Protein AF-A0A4P5S249-F1 (afdb_monomer_lite)

Radius of gyration: 22.14 Å; chains: 1; bounding box: 58×54×47 Å

Secondary structure (DSSP, 8-state):
----------------------------------------------------TT-S-SSHHHHHHHHHHHHHTT-HHHHTTTB-HHHHHHHHHSTTTTS--EEEEEEEEETTEEEEEEEETTEEEEEEEEEETTTEEEEEEEEEEE-

Foldseek 3Di:
DDDDDDDDDDDDDDDDDDDDDDDDDDDDDDDDDDDDDDPPPPPPPPPVQPPDPPAPAQDPVSLVVQLLVCLLVVNLPSNVNAEPPVASVVSNVDPCSPFPWAWPAWDDPDQFWIWTWTAGVFWIKIWIWGGHNVGYIHTYDIDTGGD

Sequence (147 aa):
MAKSKWKCGLIVGIILVSVFGGSACSSNDSKSSGTEESNSSIPDDQGESTVTIGVICTSAQEATETTVNAWEASDKAAASRCAEDVVVESLFSTSGAKAEWVFQGCVGINASTEKCAFTYGGGAALFTAIGSDAMGWKLSELSFQAD

Structure (mmCIF, N/CA/C/O backbone):
data_AF-A0A4P5S249-F1
#
_entry.id   AF-A0A4P5S249-F1
#
loop_
_atom_site.group_PDB
_atom_site.id
_atom_site.type_symbol
_atom_site.label_atom_id
_atom_site.label_alt_id
_atom_site.label_comp_id
_atom_site.label_asym_id
_atom_site.label_entity_id
_atom_site.label_seq_id
_atom_site.pdbx_PDB_ins_code
_atom_site.Cartn_x
_atom_site.Cartn_y
_atom_site.Cartn_z
_atom_site.occupancy
_atom_site.B_iso_or_equiv
_atom_site.auth_seq_id
_atom_site.auth_comp_id
_atom_site.auth_asym_id
_atom_site.auth_atom_id
_atom_site.pdbx_PDB_model_num
ATOM 1 N N . MET A 1 1 ? -0.442 40.594 -28.744 1.00 36.81 1 MET A N 1
ATOM 2 C CA . MET A 1 1 ? -1.269 40.705 -29.968 1.00 36.81 1 MET A CA 1
ATOM 3 C C . MET A 1 1 ? -2.293 39.574 -29.948 1.00 36.81 1 MET A C 1
ATOM 5 O O . MET A 1 1 ? -1.944 38.483 -29.530 1.00 36.81 1 MET A O 1
ATOM 9 N N . ALA A 1 2 ? -3.547 39.893 -30.281 1.00 44.38 2 ALA A N 1
ATOM 10 C CA . ALA A 1 2 ? -4.771 39.079 -30.178 1.00 44.38 2 ALA A CA 1
ATOM 11 C C . ALA A 1 2 ? -4.681 37.685 -30.877 1.00 44.38 2 ALA A C 1
ATOM 13 O O . ALA A 1 2 ? -3.821 37.508 -31.730 1.00 44.38 2 ALA A O 1
ATOM 14 N N . LYS A 1 3 ? -5.542 36.673 -30.650 1.00 41.06 3 LYS A N 1
ATOM 15 C CA . LYS A 1 3 ? -7.022 36.665 -30.705 1.00 41.06 3 LYS A CA 1
ATOM 16 C C . LYS A 1 3 ? -7.614 35.397 -30.053 1.00 41.06 3 LYS A C 1
ATOM 18 O O . LYS A 1 3 ? -7.118 34.297 -30.254 1.00 41.06 3 LYS A O 1
ATOM 23 N N . SER A 1 4 ? -8.733 35.593 -29.358 1.00 45.66 4 SER A N 1
ATOM 24 C CA . SER A 1 4 ? -9.663 34.591 -28.819 1.00 45.66 4 SER A CA 1
ATOM 25 C C . SER A 1 4 ? -10.389 33.799 -29.919 1.00 45.66 4 SER A C 1
ATOM 27 O O . SER A 1 4 ? -10.686 34.392 -30.958 1.00 45.66 4 SER A O 1
ATOM 29 N N . LYS A 1 5 ? -10.750 32.527 -29.663 1.00 49.69 5 LYS A N 1
ATOM 30 C CA . LYS A 1 5 ? -11.970 31.874 -30.194 1.00 49.69 5 LYS A CA 1
ATOM 31 C C . LYS A 1 5 ? -12.470 30.748 -29.272 1.00 49.69 5 LYS A C 1
ATOM 33 O O . LYS A 1 5 ? -12.048 29.603 -29.386 1.00 49.69 5 LYS A O 1
ATOM 38 N N . TRP A 1 6 ? -13.440 31.089 -28.422 1.00 37.34 6 TRP A N 1
ATOM 39 C CA . TRP A 1 6 ? -14.429 30.161 -27.866 1.00 37.34 6 TRP A CA 1
ATOM 40 C C . TRP A 1 6 ? -15.261 29.515 -28.978 1.00 37.34 6 TRP A C 1
ATOM 42 O O . TRP A 1 6 ? -15.667 30.198 -29.920 1.00 37.34 6 TRP A O 1
ATOM 52 N N . LYS A 1 7 ? -15.605 28.235 -28.808 1.00 52.84 7 LYS A N 1
ATOM 53 C CA . LYS A 1 7 ? -16.786 27.615 -29.423 1.00 52.84 7 LYS A CA 1
ATOM 54 C C . LYS A 1 7 ? -17.589 26.939 -28.313 1.00 52.84 7 LYS A C 1
ATOM 56 O O . LYS A 1 7 ? -17.211 25.879 -27.830 1.00 52.84 7 LYS A O 1
ATOM 61 N N . CYS A 1 8 ? -18.675 27.598 -27.913 1.00 40.28 8 CYS A N 1
ATOM 62 C CA . CYS A 1 8 ? -19.774 27.001 -27.166 1.00 40.28 8 CYS A CA 1
ATOM 63 C C . CYS A 1 8 ? -20.448 25.935 -28.039 1.00 40.28 8 CYS A C 1
ATOM 65 O O . CYS A 1 8 ? -20.810 26.221 -29.181 1.00 40.28 8 CYS A O 1
ATOM 67 N N . GLY A 1 9 ? -20.638 24.733 -27.500 1.00 38.72 9 GLY A N 1
ATOM 68 C CA . GLY A 1 9 ? -21.505 23.700 -28.062 1.00 38.72 9 GLY A CA 1
ATOM 69 C C . GLY A 1 9 ? -22.606 23.384 -27.059 1.00 38.72 9 GLY A C 1
ATOM 70 O O . GLY A 1 9 ? -22.364 22.713 -26.066 1.00 38.72 9 GLY A O 1
ATOM 71 N N . LEU A 1 10 ? -23.785 23.942 -27.311 1.00 44.72 10 LEU A N 1
ATOM 72 C CA . LEU A 1 10 ? -25.026 23.819 -26.552 1.00 44.72 10 LEU A CA 1
ATOM 73 C C . LEU A 1 10 ? -25.833 22.630 -27.080 1.00 44.72 10 LEU A C 1
ATOM 75 O O . LEU A 1 10 ? -26.163 22.651 -28.259 1.00 44.72 10 LEU A O 1
ATOM 79 N N . ILE A 1 11 ? -26.183 21.656 -26.229 1.00 48.00 11 ILE A N 1
ATOM 80 C CA . ILE A 1 11 ? -27.334 20.738 -26.400 1.00 48.00 11 ILE A CA 1
ATOM 81 C C . ILE A 1 11 ? -27.773 20.302 -24.982 1.00 48.00 11 ILE A C 1
ATOM 83 O O . ILE A 1 11 ? -27.126 19.473 -24.357 1.00 48.00 11 ILE A O 1
ATOM 87 N N . VAL A 1 12 ? -28.622 21.065 -24.284 1.00 48.09 12 VAL A N 1
ATOM 88 C CA . VAL A 1 12 ? -30.077 20.835 -24.109 1.00 48.09 12 VAL A CA 1
ATOM 89 C C . VAL A 1 12 ? -30.487 19.357 -24.117 1.00 48.09 12 VAL A C 1
ATOM 91 O O . VAL A 1 12 ? -30.646 18.752 -25.168 1.00 48.09 12 VAL A O 1
ATOM 94 N N . GLY A 1 13 ? -30.764 18.818 -22.931 1.00 39.16 13 GLY A N 1
ATOM 95 C CA . GLY A 1 13 ? -31.395 17.513 -22.743 1.00 39.16 13 GLY A CA 1
ATOM 96 C C . GLY A 1 13 ? -32.165 17.476 -21.429 1.00 39.16 13 GLY A C 1
ATOM 97 O O . GLY A 1 13 ? -31.731 16.863 -20.464 1.00 39.16 13 GLY A O 1
ATOM 98 N N . ILE A 1 14 ? -33.285 18.197 -21.386 1.00 50.97 14 ILE A N 1
ATOM 99 C CA . ILE A 1 14 ? -34.300 18.103 -20.333 1.00 50.97 14 ILE A CA 1
ATOM 100 C C . ILE A 1 14 ? -34.934 16.710 -20.414 1.00 50.97 14 ILE A C 1
ATOM 102 O O . ILE A 1 14 ? -35.555 16.400 -21.428 1.00 50.97 14 ILE A O 1
ATOM 106 N N . ILE A 1 15 ? -34.863 15.917 -19.342 1.00 45.53 15 ILE A N 1
ATOM 107 C CA . ILE A 1 15 ? -35.882 14.900 -19.051 1.00 45.53 15 ILE A CA 1
ATOM 108 C C . ILE A 1 15 ? -36.320 15.067 -17.595 1.00 45.53 15 ILE A C 1
ATOM 110 O O . ILE A 1 15 ? -35.676 14.609 -16.657 1.00 45.53 15 ILE A O 1
ATOM 114 N N . LEU A 1 16 ? -37.441 15.771 -17.446 1.00 43.47 16 LEU A N 1
ATOM 115 C CA . LEU A 1 16 ? -38.349 15.700 -16.308 1.00 43.47 16 LEU A CA 1
ATOM 116 C C . LEU A 1 16 ? -39.179 14.421 -16.447 1.00 43.47 16 LEU A C 1
ATOM 118 O O . LEU A 1 16 ? -39.943 14.318 -17.404 1.00 43.47 16 LEU A O 1
ATOM 122 N N . VAL A 1 17 ? -39.112 13.512 -15.472 1.00 45.69 17 VAL A N 1
ATOM 123 C CA . VAL A 1 17 ? -40.269 12.684 -15.099 1.00 45.69 17 VAL A CA 1
ATOM 124 C C . VAL A 1 17 ? -40.329 12.581 -13.578 1.00 45.69 17 VAL A C 1
ATOM 126 O O . VAL A 1 17 ? -39.340 12.328 -12.897 1.00 45.69 17 VAL A O 1
ATOM 129 N N . SER A 1 18 ? -41.518 12.871 -13.075 1.00 43.34 18 SER A N 1
ATOM 130 C CA . SER A 1 18 ? -41.875 13.210 -11.709 1.00 43.34 18 SER A CA 1
ATOM 131 C C . SER A 1 18 ? -42.448 12.022 -10.924 1.00 43.34 18 SER A C 1
ATOM 133 O O . SER A 1 18 ? -43.162 11.199 -11.483 1.00 43.34 18 SER A O 1
ATOM 135 N N . VAL A 1 19 ? -42.257 12.108 -9.598 1.00 42.88 19 VAL A N 1
ATOM 136 C CA . VAL A 1 19 ? -43.133 11.641 -8.500 1.00 42.88 19 VAL A CA 1
ATOM 137 C C . VAL A 1 19 ? -43.176 10.129 -8.245 1.00 42.88 19 VAL A C 1
ATOM 139 O O . VAL A 1 19 ? -43.791 9.397 -8.999 1.00 42.88 19 VAL A O 1
ATOM 142 N N . PHE A 1 20 ? -42.609 9.693 -7.108 1.00 40.94 20 PHE A N 1
ATOM 143 C CA . PHE A 1 20 ? -43.356 9.131 -5.963 1.00 40.94 20 PHE A CA 1
ATOM 144 C C . PHE A 1 20 ? -42.454 9.008 -4.709 1.00 40.94 20 PHE A C 1
ATOM 146 O O . PHE A 1 20 ? -41.543 8.195 -4.672 1.00 40.94 20 PHE A O 1
ATOM 153 N N . GLY A 1 21 ? -42.767 9.813 -3.682 1.00 35.69 21 GLY A N 1
ATOM 154 C CA . GLY A 1 21 ? -42.736 9.445 -2.255 1.00 35.69 21 GLY A CA 1
ATOM 155 C C . GLY A 1 21 ? -41.399 9.313 -1.508 1.00 35.69 21 GLY A C 1
ATOM 156 O O . GLY A 1 21 ? -40.747 8.282 -1.590 1.00 35.69 21 GLY A O 1
ATOM 157 N N . GLY A 1 22 ? -41.110 10.272 -0.615 1.00 36.56 22 GLY A N 1
ATOM 158 C CA . GLY A 1 22 ? -40.272 10.038 0.575 1.00 36.56 22 GLY A CA 1
ATOM 159 C C . GLY A 1 22 ? -39.281 11.159 0.887 1.00 36.56 22 GLY A C 1
ATOM 160 O O . GLY A 1 22 ? -38.321 11.361 0.159 1.00 36.56 22 GLY A O 1
ATOM 161 N N . SER A 1 23 ? -39.532 11.891 1.970 1.00 51.31 23 SER A N 1
ATOM 162 C CA . SER A 1 23 ? -38.849 13.113 2.406 1.00 51.31 23 SER A CA 1
ATOM 163 C C . SER A 1 23 ? -37.336 12.982 2.632 1.00 51.31 23 SER A C 1
ATOM 165 O O . SER A 1 23 ? -36.906 12.193 3.468 1.00 51.31 23 SER A O 1
ATOM 167 N N . ALA A 1 24 ? -36.555 13.869 2.010 1.00 35.53 24 ALA A N 1
ATOM 168 C CA . ALA A 1 24 ? -35.251 14.310 2.504 1.00 35.53 24 ALA A CA 1
ATOM 169 C C . ALA A 1 24 ? -34.942 15.728 1.992 1.00 35.53 24 ALA A C 1
ATOM 171 O O . ALA A 1 24 ? -35.419 16.155 0.943 1.00 35.53 24 ALA A O 1
ATOM 172 N N . CYS A 1 25 ? -34.224 16.474 2.818 1.00 34.59 25 CYS A N 1
ATOM 173 C CA . CYS A 1 25 ? -34.029 17.915 2.803 1.00 34.59 25 CYS A CA 1
ATOM 174 C C . CYS A 1 25 ? -32.946 18.425 1.835 1.00 34.59 25 CYS A C 1
ATOM 176 O O . CYS A 1 25 ? -32.073 17.690 1.390 1.00 34.59 25 CYS A O 1
ATOM 178 N N . SER A 1 26 ? -32.988 19.751 1.671 1.00 36.25 26 SER A N 1
ATOM 179 C CA . SER A 1 26 ? -31.882 20.667 1.370 1.00 36.25 26 SER A CA 1
ATOM 180 C C . SER A 1 26 ? -31.403 20.796 -0.075 1.00 36.25 26 SER A C 1
ATOM 182 O O . SER A 1 26 ? -30.799 19.913 -0.670 1.00 36.25 26 SER A O 1
ATOM 184 N N . SER A 1 27 ? -31.552 22.010 -0.600 1.00 35.22 27 SER A N 1
ATOM 185 C CA . SER A 1 27 ? -30.658 22.552 -1.619 1.00 35.22 27 SER A CA 1
ATOM 186 C C . SER A 1 27 ? -30.276 23.963 -1.197 1.00 35.22 27 SER A C 1
ATOM 188 O O . SER A 1 27 ? -31.133 24.830 -1.047 1.00 35.22 27 SER A O 1
ATOM 190 N N . ASN A 1 28 ? -28.984 24.127 -0.928 1.00 41.41 28 ASN A N 1
ATOM 191 C CA . ASN A 1 28 ? -28.348 25.385 -0.582 1.00 41.41 28 ASN A CA 1
ATOM 192 C C . ASN A 1 28 ? -28.263 26.294 -1.812 1.00 41.41 28 ASN A C 1
ATOM 194 O O . ASN A 1 28 ? -27.887 25.852 -2.899 1.00 41.41 28 ASN A O 1
ATOM 198 N N . ASP A 1 29 ? -28.521 27.582 -1.598 1.00 36.00 29 ASP A N 1
ATOM 199 C CA . ASP A 1 29 ? -28.055 28.664 -2.454 1.00 36.00 29 ASP A CA 1
ATOM 200 C C . ASP A 1 29 ? -26.517 28.692 -2.466 1.00 36.00 29 ASP A C 1
ATOM 202 O O . ASP A 1 29 ? -25.877 29.105 -1.498 1.00 36.00 29 ASP A O 1
ATOM 206 N N . SER A 1 30 ? -25.898 28.290 -3.576 1.00 37.56 30 SER A N 1
ATOM 207 C CA . SER A 1 30 ? -24.468 28.523 -3.799 1.00 37.56 30 SER A CA 1
ATOM 208 C C . SER A 1 30 ? -24.267 29.902 -4.425 1.00 37.56 30 SER A C 1
ATOM 210 O O . SER A 1 30 ? -24.268 30.060 -5.647 1.00 37.56 30 SER A O 1
ATOM 212 N N . LYS A 1 31 ? -24.076 30.919 -3.577 1.00 32.09 31 LYS A N 1
ATOM 213 C CA . LYS A 1 31 ? -23.490 32.203 -3.977 1.00 32.09 31 LYS A CA 1
ATOM 214 C C . LYS A 1 31 ? -21.967 32.132 -3.839 1.00 32.09 31 LYS A C 1
ATOM 216 O O . LYS A 1 31 ? -21.439 31.993 -2.745 1.00 32.09 31 LYS A O 1
ATOM 221 N N . SER A 1 32 ? -21.314 32.257 -4.993 1.00 34.19 32 SER A N 1
ATOM 222 C CA . SER A 1 32 ? -19.910 32.600 -5.253 1.00 34.19 32 SER A CA 1
ATOM 223 C C . SER A 1 32 ? -19.167 33.315 -4.116 1.00 34.19 32 SER A C 1
ATOM 225 O O .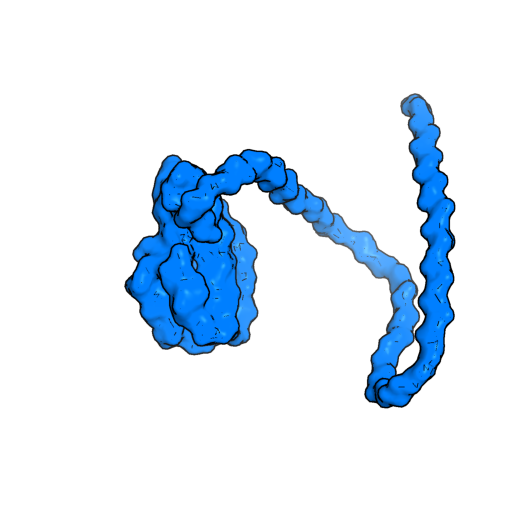 SER A 1 32 ? -19.659 34.332 -3.620 1.00 34.19 32 SER A O 1
ATOM 227 N N . SER A 1 33 ? -17.911 32.926 -3.865 1.00 32.09 33 SER A N 1
ATOM 228 C CA . SER A 1 33 ? -16.696 33.718 -4.180 1.00 32.09 33 SER A CA 1
ATOM 229 C C . SER A 1 33 ? -15.520 33.256 -3.317 1.00 32.09 33 SER A C 1
ATOM 231 O O . SER A 1 33 ? -15.652 33.202 -2.100 1.00 32.09 33 SER A O 1
ATOM 233 N N . GLY A 1 34 ? -14.363 33.000 -3.929 1.00 30.56 34 GLY A N 1
ATOM 234 C CA . GLY A 1 34 ? -13.119 32.789 -3.186 1.00 30.56 34 GLY A CA 1
ATOM 235 C C . GLY A 1 34 ? -12.155 31.863 -3.903 1.00 30.56 34 GLY A C 1
ATOM 236 O O . GLY A 1 34 ? -12.076 30.685 -3.592 1.00 30.56 34 GLY A O 1
ATOM 237 N N . THR A 1 35 ? -11.479 32.413 -4.901 1.00 40.62 35 THR A N 1
ATOM 238 C CA . THR A 1 35 ? -10.306 31.857 -5.569 1.00 40.62 35 THR A CA 1
ATOM 239 C C . THR A 1 35 ? -9.192 31.614 -4.559 1.00 40.62 35 THR A C 1
ATOM 241 O O . THR A 1 35 ? -8.852 32.549 -3.847 1.00 40.62 35 THR A O 1
ATOM 244 N N . GLU A 1 36 ? -8.585 30.431 -4.572 1.00 37.41 36 GLU A N 1
ATOM 245 C CA . GLU A 1 36 ? -7.163 30.246 -4.275 1.00 37.41 36 GLU A CA 1
ATOM 246 C 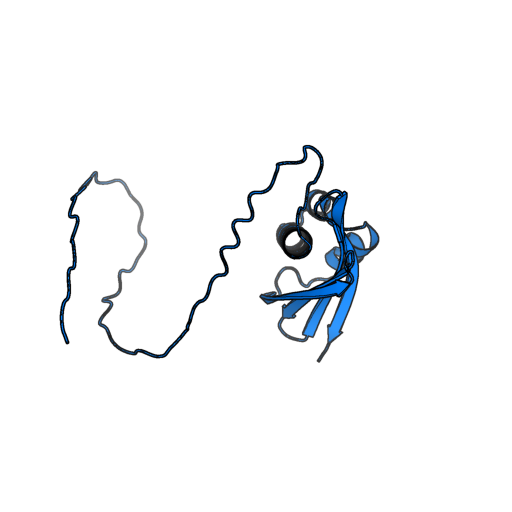C . GLU A 1 36 ? -6.696 28.921 -4.886 1.00 37.41 36 GLU A C 1
ATOM 248 O O . GLU A 1 36 ? -7.430 27.937 -4.961 1.00 37.41 36 GLU A O 1
ATOM 253 N N . GLU A 1 37 ? -5.509 28.982 -5.471 1.00 48.00 37 GLU A N 1
ATOM 254 C CA . GLU A 1 37 ? -4.931 28.016 -6.390 1.00 48.00 37 GLU A CA 1
ATOM 255 C C . GLU A 1 37 ? -4.887 26.592 -5.834 1.00 48.00 37 GLU A C 1
ATOM 257 O O . GLU A 1 37 ? -4.345 26.309 -4.771 1.00 48.00 37 GLU A O 1
ATOM 262 N N . SER A 1 38 ? -5.370 25.647 -6.628 1.00 33.50 38 SER A N 1
ATOM 263 C CA . SER A 1 38 ? -4.884 24.277 -6.579 1.00 33.50 38 SER A CA 1
ATOM 264 C C . SER A 1 38 ? -4.683 23.856 -8.016 1.00 33.50 38 SER A C 1
ATOM 266 O O . SER A 1 38 ? -5.620 23.499 -8.729 1.00 33.50 38 SER A O 1
ATOM 268 N N . ASN A 1 39 ? -3.439 24.010 -8.460 1.00 43.53 39 ASN A N 1
ATOM 269 C CA . ASN A 1 39 ? -2.924 23.405 -9.672 1.00 43.53 39 ASN A CA 1
ATOM 270 C C . ASN A 1 39 ? -3.043 21.883 -9.514 1.00 43.53 39 ASN A C 1
ATOM 272 O O . ASN A 1 39 ? -2.125 21.213 -9.050 1.00 43.53 39 ASN A O 1
ATOM 276 N N . SER A 1 40 ? -4.232 21.365 -9.811 1.00 40.16 40 SER A N 1
ATOM 277 C CA . SER A 1 40 ? -4.533 19.944 -9.851 1.00 40.16 40 SER A CA 1
ATOM 278 C C . SER A 1 40 ? -3.988 19.414 -11.170 1.00 40.16 40 SER A C 1
ATOM 280 O O . SER A 1 40 ? -4.690 19.304 -12.172 1.00 40.16 40 SER A O 1
ATOM 282 N N . SER A 1 41 ? -2.684 19.163 -11.187 1.00 32.59 41 SER A N 1
ATOM 283 C CA . SER A 1 41 ? -2.099 18.270 -12.172 1.00 32.59 41 SER A CA 1
ATOM 284 C C . SER A 1 41 ? -2.448 16.860 -11.717 1.00 32.59 41 SER A C 1
ATOM 286 O O . SER A 1 41 ? -1.733 16.286 -10.905 1.00 32.59 41 SER A O 1
ATOM 288 N N . ILE A 1 42 ? -3.576 16.330 -12.185 1.00 49.47 42 ILE A N 1
ATOM 289 C CA . ILE A 1 42 ? -3.773 14.883 -12.250 1.00 49.47 42 ILE A CA 1
ATOM 290 C C . ILE A 1 42 ? -2.805 14.408 -13.341 1.00 49.47 42 ILE A C 1
ATOM 292 O O . ILE A 1 42 ? -2.981 14.812 -14.495 1.00 49.47 42 ILE A O 1
ATOM 296 N N . PRO A 1 43 ? -1.754 13.625 -13.046 1.00 42.00 43 PRO A N 1
ATOM 297 C CA . PRO A 1 43 ? -1.122 12.856 -14.094 1.00 42.00 43 PRO A CA 1
ATOM 298 C C . PRO A 1 43 ? -2.068 11.696 -14.422 1.00 42.00 43 PRO A C 1
ATOM 300 O O . PRO A 1 43 ? -1.986 10.622 -13.838 1.00 42.00 43 PRO A O 1
ATOM 303 N N . ASP A 1 44 ? -2.989 11.931 -15.356 1.00 44.84 44 ASP A N 1
ATOM 304 C CA . ASP A 1 44 ? -3.558 10.869 -16.183 1.00 44.84 44 ASP A CA 1
ATOM 305 C C . ASP A 1 44 ? -2.428 10.364 -17.094 1.00 44.84 44 ASP A C 1
ATOM 307 O O . ASP A 1 44 ? -2.349 10.710 -18.274 1.00 44.84 44 ASP A O 1
ATOM 311 N N . ASP A 1 45 ? -1.506 9.573 -16.542 1.00 39.56 45 ASP A N 1
ATOM 312 C CA . ASP A 1 45 ? -0.692 8.684 -17.365 1.00 39.56 45 ASP A CA 1
ATOM 313 C C . ASP A 1 45 ? -1.553 7.452 -17.648 1.00 39.56 45 ASP A C 1
ATOM 315 O O . ASP A 1 45 ? -1.463 6.408 -17.006 1.00 39.56 45 ASP A O 1
ATOM 319 N N . GLN A 1 46 ? -2.473 7.605 -18.603 1.00 46.84 46 GLN A N 1
ATOM 320 C CA . GLN A 1 46 ? -3.047 6.466 -19.309 1.00 46.84 46 GLN A CA 1
ATOM 321 C C . GLN A 1 46 ? -1.949 5.877 -20.203 1.00 46.84 46 GLN A C 1
ATOM 323 O O . GLN A 1 46 ? -1.989 5.984 -21.429 1.00 46.84 46 GLN A O 1
ATOM 328 N N . GLY A 1 47 ? -0.940 5.279 -19.569 1.00 43.53 47 GLY A N 1
ATOM 329 C CA . GLY A 1 47 ? -0.033 4.352 -20.209 1.00 43.53 47 GLY A CA 1
ATOM 330 C C . GLY A 1 47 ? -0.867 3.184 -20.713 1.00 43.53 47 GLY A C 1
ATOM 331 O O . GLY A 1 47 ? -1.483 2.460 -19.932 1.00 43.53 47 GLY A O 1
ATOM 332 N N . GLU A 1 48 ? -0.937 3.061 -22.034 1.00 47.50 48 GLU A N 1
ATOM 333 C CA . GLU A 1 48 ? -1.568 1.976 -22.776 1.00 47.50 48 GLU A CA 1
ATOM 334 C C . GLU A 1 48 ? -1.119 0.614 -22.216 1.00 47.50 48 GLU A C 1
ATOM 336 O O . GLU A 1 48 ? -0.098 0.049 -22.606 1.00 47.50 48 GLU A O 1
ATOM 341 N N . SER A 1 49 ? -1.872 0.102 -21.240 1.00 53.16 49 SER A N 1
ATOM 342 C CA . SER A 1 49 ? -1.582 -1.166 -20.584 1.00 53.16 49 SER A CA 1
ATOM 343 C C . SER A 1 49 ? -1.977 -2.292 -21.521 1.00 53.16 49 SER A C 1
ATOM 345 O O . SER A 1 49 ? -3.153 -2.609 -21.711 1.00 53.16 49 SER A O 1
ATOM 347 N N . THR A 1 50 ? -0.968 -2.918 -22.116 1.00 39.06 50 THR A N 1
ATOM 348 C CA . THR A 1 50 ? -1.116 -4.246 -22.702 1.00 39.06 50 THR A CA 1
ATOM 349 C C . THR A 1 50 ? -1.564 -5.197 -21.593 1.00 39.06 50 THR A C 1
ATOM 351 O O . THR A 1 50 ? -0.797 -5.570 -20.710 1.00 39.06 50 THR A O 1
ATOM 354 N N . VAL A 1 51 ? -2.856 -5.533 -21.600 1.00 50.09 51 VAL A N 1
ATOM 355 C CA . VAL A 1 51 ? -3.494 -6.405 -20.610 1.00 50.09 51 VAL A CA 1
ATOM 356 C C . VAL A 1 51 ? -2.828 -7.778 -20.660 1.00 50.09 51 VAL A C 1
ATOM 358 O O . VAL A 1 51 ? -3.158 -8.627 -21.490 1.00 50.09 51 VAL A O 1
ATOM 361 N N . THR A 1 52 ? -1.871 -7.999 -19.763 1.00 52.94 52 THR A N 1
ATOM 362 C CA . THR A 1 52 ? -1.268 -9.311 -19.550 1.00 52.94 52 THR A CA 1
ATOM 363 C C . THR A 1 52 ? -2.217 -10.106 -18.666 1.00 52.94 52 THR A C 1
ATOM 365 O O . THR A 1 52 ? -2.314 -9.886 -17.460 1.00 52.94 52 THR A O 1
ATOM 368 N N . ILE A 1 53 ? -2.966 -11.016 -19.291 1.00 55.47 53 ILE A N 1
ATOM 369 C CA . ILE A 1 53 ? -3.907 -11.921 -18.622 1.00 55.47 53 ILE A CA 1
ATOM 370 C C . ILE A 1 53 ? -3.141 -12.710 -17.547 1.00 55.47 53 ILE A C 1
ATOM 372 O O . ILE A 1 53 ? -2.351 -13.593 -17.872 1.00 55.47 53 ILE A O 1
ATOM 376 N N . GLY A 1 54 ? -3.365 -12.371 -16.274 1.00 59.41 54 GLY A N 1
ATOM 377 C CA . GLY A 1 54 ? -2.705 -12.993 -15.118 1.00 59.41 54 GLY A CA 1
ATOM 378 C C . GLY A 1 54 ? -2.036 -12.014 -14.147 1.00 59.41 54 GLY A C 1
ATOM 379 O O . GLY A 1 54 ? -1.766 -12.404 -13.014 1.00 59.41 54 GLY A O 1
ATOM 380 N N . VAL A 1 55 ? -1.818 -10.755 -14.542 1.00 65.69 55 VAL A N 1
ATOM 381 C CA . VAL A 1 55 ? -1.356 -9.693 -13.634 1.00 65.69 55 VAL A CA 1
ATOM 382 C C . VAL A 1 55 ? -2.572 -9.052 -12.967 1.00 65.69 55 VAL A C 1
ATOM 384 O O . VAL A 1 55 ? -3.433 -8.519 -13.660 1.00 65.69 55 VAL A O 1
ATOM 387 N N . ILE A 1 56 ? -2.671 -9.145 -11.634 1.00 79.00 56 ILE A N 1
ATOM 388 C CA . ILE A 1 56 ? -3.807 -8.566 -10.892 1.00 79.00 56 ILE A CA 1
ATOM 389 C C . ILE A 1 56 ? -3.555 -7.107 -10.517 1.00 79.00 56 ILE A C 1
ATOM 391 O O . ILE A 1 56 ? -4.487 -6.320 -10.580 1.00 79.00 56 ILE A O 1
ATOM 395 N N . CYS A 1 57 ? -2.316 -6.755 -10.172 1.00 90.38 57 CYS A N 1
ATOM 396 C CA . CYS A 1 57 ? -1.921 -5.381 -9.887 1.00 90.38 57 CYS A CA 1
ATOM 397 C C . CYS A 1 57 ? -0.743 -4.996 -10.783 1.00 90.38 57 CYS A C 1
ATOM 399 O O . CYS A 1 57 ? 0.313 -5.629 -10.743 1.00 90.38 57 CYS A O 1
ATOM 401 N N . THR A 1 58 ? -0.960 -3.991 -11.627 1.00 91.12 58 THR A N 1
ATOM 402 C CA . THR A 1 58 ? -0.056 -3.540 -12.695 1.00 91.12 58 THR A CA 1
ATOM 403 C C . THR A 1 58 ? 0.911 -2.453 -12.242 1.00 91.12 58 THR A C 1
ATOM 405 O O . THR A 1 58 ? 1.922 -2.245 -12.900 1.00 91.12 58 THR A O 1
ATOM 408 N N . SER A 1 59 ? 0.671 -1.832 -11.083 1.00 93.06 59 SER A N 1
ATOM 409 C CA . SER A 1 59 ? 1.584 -0.868 -10.456 1.00 93.06 59 SER A CA 1
ATOM 410 C C . SER A 1 59 ? 1.685 -1.058 -8.939 1.00 93.06 59 SER A C 1
ATOM 412 O O . SER A 1 59 ? 0.812 -1.662 -8.306 1.00 93.06 59 SER A O 1
ATOM 414 N N . ALA A 1 60 ? 2.742 -0.507 -8.333 1.00 95.69 60 ALA A N 1
ATOM 415 C CA . ALA A 1 60 ? 2.899 -0.469 -6.879 1.00 95.69 60 ALA A CA 1
ATOM 416 C C . ALA A 1 60 ? 1.764 0.307 -6.191 1.00 95.69 60 ALA A C 1
ATOM 418 O O . ALA A 1 60 ? 1.255 -0.124 -5.152 1.00 95.69 60 ALA A O 1
ATOM 419 N N . GLN A 1 61 ? 1.337 1.423 -6.790 1.00 95.75 61 GLN A N 1
ATOM 420 C CA . GLN A 1 61 ? 0.209 2.213 -6.300 1.00 95.75 61 GLN A CA 1
ATOM 421 C C . GLN A 1 61 ? -1.078 1.386 -6.306 1.00 95.75 61 GLN A C 1
ATOM 423 O O . GLN A 1 61 ? -1.717 1.260 -5.264 1.00 95.75 61 GLN A O 1
ATOM 428 N N . GLU A 1 62 ? -1.403 0.746 -7.432 1.00 94.31 62 GLU A N 1
ATOM 429 C CA . GLU A 1 62 ? -2.596 -0.098 -7.555 1.00 94.31 62 GLU A CA 1
ATOM 430 C C . GLU A 1 62 ? -2.585 -1.246 -6.537 1.00 94.31 62 GLU A C 1
ATOM 432 O O . GLU A 1 62 ? -3.598 -1.501 -5.883 1.00 94.31 62 GLU A O 1
ATOM 437 N N . ALA A 1 63 ? -1.437 -1.911 -6.349 1.00 95.81 63 ALA A N 1
ATOM 438 C CA . ALA A 1 63 ? -1.285 -2.963 -5.346 1.00 95.81 63 ALA A CA 1
ATOM 439 C C . ALA A 1 63 ? -1.562 -2.452 -3.928 1.00 95.81 63 ALA A C 1
ATOM 441 O O . ALA A 1 63 ? -2.227 -3.132 -3.140 1.00 95.81 63 ALA A O 1
ATOM 442 N N . THR A 1 64 ? -1.084 -1.248 -3.613 1.00 96.50 64 THR A N 1
ATOM 443 C CA . THR A 1 64 ? -1.250 -0.646 -2.289 1.00 96.50 64 THR A CA 1
ATOM 444 C C . THR A 1 64 ? -2.698 -0.227 -2.048 1.00 96.50 64 THR A C 1
ATOM 446 O O . THR A 1 64 ? -3.304 -0.667 -1.072 1.00 96.50 64 THR A O 1
ATOM 449 N N . GLU A 1 65 ? -3.285 0.553 -2.955 1.00 94.94 65 GLU A N 1
ATOM 450 C CA . GLU A 1 65 ? -4.668 1.031 -2.849 1.00 94.94 65 GLU A CA 1
ATOM 451 C C . GLU A 1 65 ? -5.667 -0.130 -2.837 1.00 94.94 65 GLU A C 1
ATOM 453 O O . GLU A 1 65 ? -6.548 -0.174 -1.982 1.00 94.94 65 GLU A O 1
ATOM 458 N N . THR A 1 66 ? -5.500 -1.127 -3.713 1.00 94.50 66 THR A N 1
ATOM 459 C CA . THR A 1 66 ? -6.371 -2.315 -3.745 1.00 94.50 66 THR A CA 1
ATOM 460 C C . THR A 1 66 ? -6.327 -3.078 -2.425 1.00 94.50 66 THR A C 1
ATOM 462 O O . THR A 1 66 ? -7.368 -3.491 -1.913 1.00 94.50 66 THR A O 1
ATOM 465 N N . THR A 1 67 ? -5.135 -3.251 -1.847 1.00 95.00 67 THR A N 1
ATOM 466 C CA . THR A 1 67 ? -4.970 -3.965 -0.575 1.00 95.00 67 THR A CA 1
ATOM 467 C C . THR A 1 67 ? -5.610 -3.199 0.583 1.00 95.00 67 THR A C 1
ATOM 469 O O . THR A 1 67 ? -6.308 -3.805 1.398 1.00 95.00 67 THR A O 1
ATOM 472 N N . VAL A 1 68 ? -5.414 -1.878 0.651 1.00 94.12 68 VAL A N 1
ATOM 473 C CA . VAL A 1 68 ? -5.999 -1.031 1.704 1.00 94.12 68 VAL A CA 1
ATOM 474 C C . VAL A 1 68 ? -7.522 -0.965 1.568 1.00 94.12 68 VAL A C 1
ATOM 476 O O . VAL A 1 68 ? -8.216 -1.221 2.547 1.00 94.12 68 VAL A O 1
ATOM 479 N N . ASN A 1 69 ? -8.056 -0.767 0.361 1.00 91.94 69 ASN A N 1
ATOM 480 C CA . ASN A 1 69 ? -9.502 -0.778 0.107 1.00 91.94 69 ASN A CA 1
ATOM 481 C C . ASN A 1 69 ? -10.144 -2.120 0.499 1.00 91.94 69 ASN A C 1
ATOM 483 O O . ASN A 1 69 ? -11.223 -2.162 1.091 1.00 91.94 69 ASN A O 1
ATOM 487 N N . ALA A 1 70 ? -9.477 -3.239 0.197 1.00 93.06 70 ALA A N 1
ATOM 488 C CA . ALA A 1 70 ? -9.935 -4.564 0.604 1.00 93.06 70 ALA A CA 1
ATOM 489 C C . ALA A 1 70 ? -9.934 -4.731 2.132 1.00 93.06 70 ALA A C 1
ATOM 491 O O . ALA A 1 70 ? -10.857 -5.319 2.695 1.00 93.06 70 ALA A O 1
ATOM 492 N N . TRP A 1 71 ? -8.929 -4.187 2.816 1.00 93.00 71 TRP A N 1
ATOM 493 C CA . TRP A 1 71 ? -8.874 -4.169 4.274 1.00 93.00 71 TRP A CA 1
ATOM 494 C C . TRP A 1 71 ? -9.973 -3.313 4.910 1.00 93.00 71 TRP A C 1
ATOM 496 O O . TRP A 1 71 ? -10.631 -3.787 5.838 1.00 93.00 71 TRP A O 1
ATOM 506 N N . GLU A 1 72 ? -10.253 -2.124 4.378 1.00 90.06 72 GLU A N 1
ATOM 507 C CA . GLU A 1 72 ? -11.380 -1.286 4.815 1.00 90.06 72 GLU A CA 1
ATOM 508 C C . GLU A 1 72 ? -12.725 -2.006 4.642 1.00 90.06 72 GLU A C 1
ATOM 510 O O . GLU A 1 72 ? -13.588 -1.970 5.523 1.00 90.06 72 GLU A O 1
ATOM 515 N N . ALA A 1 73 ? -12.872 -2.758 3.548 1.00 90.50 73 ALA A N 1
ATOM 516 C CA . ALA A 1 73 ? -14.027 -3.613 3.289 1.00 90.50 73 ALA A CA 1
ATOM 517 C C . ALA A 1 73 ? -14.041 -4.921 4.109 1.00 90.50 73 ALA A C 1
ATOM 519 O O . ALA A 1 73 ? -14.982 -5.707 3.992 1.00 90.50 73 ALA A O 1
ATOM 520 N N . SER A 1 74 ? -13.028 -5.171 4.949 1.00 90.62 74 SER A N 1
ATOM 521 C CA . SER A 1 74 ? -12.844 -6.423 5.701 1.00 90.62 74 SER A CA 1
ATOM 522 C C . SER A 1 74 ? -12.764 -7.686 4.821 1.00 90.62 74 SER A C 1
ATOM 524 O O . SER A 1 74 ? -13.074 -8.789 5.276 1.00 90.62 74 SER A O 1
ATOM 526 N N . ASP A 1 75 ? -12.307 -7.553 3.575 1.00 92.69 75 ASP A N 1
ATOM 527 C CA . ASP A 1 75 ? -12.134 -8.646 2.616 1.00 92.69 75 ASP A CA 1
ATOM 528 C C . ASP A 1 75 ? -10.664 -9.089 2.536 1.00 92.69 75 ASP A C 1
ATOM 530 O O . ASP A 1 75 ? -9.861 -8.610 1.730 1.00 92.69 75 ASP A O 1
ATOM 534 N N . LYS A 1 76 ? -10.307 -10.063 3.380 1.00 93.38 76 LYS A N 1
ATOM 535 C CA . LYS A 1 76 ? -8.949 -10.626 3.414 1.00 93.38 76 LYS A CA 1
ATOM 536 C C . LYS A 1 76 ? -8.570 -11.316 2.096 1.00 93.38 76 LYS A C 1
ATOM 538 O O . LYS A 1 76 ? -7.410 -11.277 1.701 1.00 93.38 76 LYS A O 1
ATOM 543 N N . ALA A 1 77 ? -9.532 -11.930 1.403 1.00 93.44 77 ALA A N 1
ATOM 544 C CA . ALA A 1 77 ? -9.267 -12.669 0.171 1.00 93.44 77 ALA A CA 1
ATOM 545 C C . ALA A 1 77 ? -8.946 -11.731 -1.000 1.00 93.44 77 ALA A C 1
ATOM 547 O O . ALA A 1 77 ? -8.094 -12.055 -1.829 1.00 93.44 77 ALA A O 1
ATOM 548 N N . ALA A 1 78 ? -9.600 -10.570 -1.063 1.00 91.56 78 ALA A N 1
ATOM 549 C CA . ALA A 1 78 ? -9.262 -9.526 -2.022 1.00 91.56 78 ALA A CA 1
ATOM 550 C C . ALA A 1 78 ? -7.874 -8.927 -1.739 1.00 91.56 78 ALA A C 1
ATOM 552 O O . ALA A 1 78 ? -7.081 -8.796 -2.670 1.00 91.56 78 ALA A O 1
ATOM 553 N N . ALA A 1 79 ? -7.540 -8.660 -0.471 1.00 92.81 79 ALA A N 1
ATOM 554 C CA . ALA A 1 79 ? -6.228 -8.133 -0.084 1.00 92.81 79 ALA A CA 1
ATOM 555 C C . ALA A 1 79 ? -5.071 -9.076 -0.472 1.00 92.81 79 ALA A C 1
ATOM 557 O O . ALA A 1 79 ? -4.065 -8.640 -1.031 1.00 92.81 79 ALA A O 1
ATOM 558 N N . SER A 1 80 ? -5.239 -10.390 -0.282 1.00 94.38 80 SER A N 1
ATOM 559 C CA . SER A 1 80 ? -4.239 -11.409 -0.649 1.00 94.38 80 SER A CA 1
ATOM 560 C C . SER A 1 80 ? -3.921 -11.495 -2.147 1.00 94.38 80 SER A C 1
ATOM 562 O O . SER A 1 80 ? -2.974 -12.183 -2.532 1.00 94.38 80 SER A O 1
ATOM 564 N N . ARG A 1 81 ? -4.674 -10.812 -3.020 1.00 92.94 81 ARG A N 1
ATOM 565 C CA . ARG A 1 81 ? -4.381 -10.792 -4.462 1.00 92.94 81 ARG A CA 1
ATOM 566 C C . ARG A 1 81 ? -3.150 -9.960 -4.804 1.00 92.94 81 ARG A C 1
ATOM 568 O O . ARG A 1 81 ? -2.431 -10.328 -5.728 1.00 92.94 81 ARG A O 1
ATOM 575 N N . CYS A 1 82 ? -2.907 -8.881 -4.061 1.00 94.75 82 CYS A N 1
ATOM 576 C CA . CYS A 1 82 ? -1.831 -7.926 -4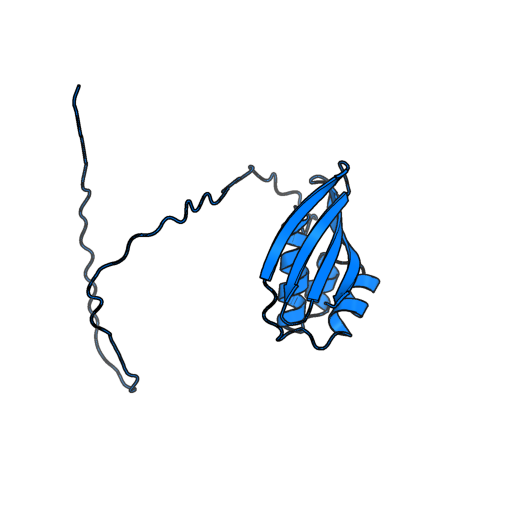.344 1.00 94.75 82 CYS A CA 1
ATOM 577 C C . CYS A 1 82 ? -0.896 -7.689 -3.157 1.00 94.75 82 CYS A C 1
ATOM 579 O O . CYS A 1 82 ? -0.018 -6.835 -3.222 1.00 94.75 82 CYS A O 1
ATOM 581 N N . ALA A 1 83 ? -1.017 -8.488 -2.099 1.00 95.69 83 ALA A N 1
ATOM 582 C CA . ALA A 1 83 ? -0.135 -8.447 -0.944 1.00 95.69 83 ALA A CA 1
ATOM 583 C C . ALA A 1 83 ? 0.274 -9.855 -0.509 1.00 95.69 83 ALA A C 1
ATOM 585 O O . ALA A 1 83 ? -0.443 -10.834 -0.728 1.00 95.69 83 ALA A O 1
ATOM 586 N N . GLU A 1 84 ? 1.473 -9.979 0.051 1.00 96.62 84 GLU A N 1
ATOM 587 C CA . GLU A 1 84 ? 1.929 -11.208 0.693 1.00 96.62 84 GLU A CA 1
ATOM 588 C C . GLU A 1 84 ? 1.161 -11.460 1.988 1.00 96.62 84 GLU A C 1
ATOM 590 O O . GLU A 1 84 ? 0.703 -10.524 2.646 1.00 96.62 84 GLU A O 1
ATOM 595 N N . ASP A 1 85 ? 1.047 -12.731 2.377 1.00 95.81 85 ASP A N 1
ATOM 596 C CA . ASP A 1 85 ? 0.253 -13.122 3.544 1.00 95.81 85 ASP A CA 1
ATOM 597 C C . ASP A 1 85 ? 0.718 -12.408 4.819 1.00 95.81 85 ASP A C 1
ATOM 599 O O . ASP A 1 85 ? -0.115 -11.982 5.613 1.00 95.81 85 ASP A O 1
ATOM 603 N N . VAL A 1 86 ? 2.026 -12.171 4.969 1.00 95.00 86 VAL A N 1
ATOM 604 C CA . VAL A 1 86 ? 2.596 -11.424 6.104 1.00 95.00 86 VAL A CA 1
ATOM 605 C C . VAL A 1 86 ? 2.110 -9.973 6.165 1.00 95.00 86 VAL A C 1
ATOM 607 O O . VAL A 1 86 ? 1.846 -9.455 7.251 1.00 95.00 86 VAL A O 1
ATOM 610 N N . VAL A 1 87 ? 1.937 -9.323 5.011 1.00 96.69 87 VAL A N 1
ATOM 611 C CA . VAL A 1 87 ? 1.405 -7.958 4.914 1.00 96.69 87 VAL A CA 1
ATOM 612 C C . VAL A 1 87 ? -0.083 -7.965 5.223 1.00 96.69 87 VAL A C 1
ATOM 614 O O . VAL A 1 87 ? -0.543 -7.151 6.020 1.00 96.69 87 VAL A O 1
ATOM 617 N N . VAL A 1 88 ? -0.828 -8.909 4.645 1.00 95.88 88 VAL A N 1
ATOM 618 C CA . VAL A 1 88 ? -2.270 -9.040 4.878 1.00 95.88 88 VAL A CA 1
ATOM 619 C C . VAL A 1 88 ? -2.552 -9.321 6.352 1.00 95.88 88 VAL A C 1
ATOM 621 O O . VAL A 1 88 ? -3.412 -8.687 6.951 1.00 95.88 88 VAL A O 1
ATOM 624 N N . GLU A 1 89 ? -1.827 -10.240 6.980 1.00 95.38 89 GLU A N 1
ATOM 625 C CA . GLU A 1 89 ? -1.990 -10.536 8.403 1.00 95.38 89 GLU A CA 1
ATOM 626 C C . GLU A 1 89 ? -1.656 -9.334 9.282 1.00 95.38 89 GLU A C 1
ATOM 628 O O . GLU A 1 89 ? -2.439 -8.998 10.171 1.00 95.38 89 GLU A O 1
ATOM 633 N N . SER A 1 90 ? -0.554 -8.639 8.994 1.00 93.69 90 SER A N 1
ATOM 634 C CA . SER A 1 90 ? -0.163 -7.437 9.736 1.00 93.69 90 SER A CA 1
ATOM 635 C C . SER A 1 90 ? -1.212 -6.329 9.605 1.00 93.69 90 SER A C 1
ATOM 637 O O . SER A 1 90 ? -1.644 -5.756 10.608 1.00 93.69 90 SER A O 1
ATOM 639 N N . LEU A 1 91 ? -1.697 -6.075 8.388 1.00 92.50 91 LEU A N 1
ATOM 640 C CA . LEU A 1 91 ? -2.697 -5.046 8.120 1.00 92.50 91 LEU A CA 1
ATOM 641 C C . LEU A 1 91 ? -4.035 -5.372 8.802 1.00 92.50 91 LEU A C 1
ATOM 643 O O . LEU A 1 91 ? -4.579 -4.545 9.529 1.00 92.50 91 LEU A O 1
ATOM 647 N N . PHE A 1 92 ? -4.525 -6.607 8.665 1.00 92.81 92 PHE A N 1
ATOM 648 C CA . PHE A 1 92 ? -5.796 -7.041 9.259 1.00 92.81 92 PHE A CA 1
ATOM 649 C C . PHE A 1 92 ? -5.729 -7.265 10.777 1.00 92.81 92 PHE A C 1
ATOM 651 O O . PHE A 1 92 ? -6.772 -7.332 11.424 1.00 92.81 92 PHE A O 1
ATOM 658 N N . SER A 1 93 ? -4.533 -7.350 11.366 1.00 91.50 93 SER A N 1
ATOM 659 C CA . SER A 1 93 ? -4.361 -7.324 12.826 1.00 91.50 93 SER A CA 1
ATOM 660 C C . SER A 1 93 ? -4.519 -5.919 13.421 1.00 91.50 93 SER A C 1
ATOM 662 O O . SER A 1 93 ? -4.741 -5.771 14.623 1.00 91.50 93 SER A O 1
ATOM 664 N N . THR A 1 94 ? -4.446 -4.883 12.581 1.00 81.62 94 THR A N 1
ATOM 665 C CA . THR A 1 94 ? -4.519 -3.483 12.995 1.00 81.62 94 THR A CA 1
ATOM 666 C C . THR A 1 94 ? -5.967 -2.999 12.939 1.00 81.62 94 THR A C 1
ATOM 668 O O . THR A 1 94 ? -6.624 -3.083 11.903 1.00 81.62 94 THR A O 1
ATOM 671 N N . SER A 1 95 ? -6.473 -2.409 14.028 1.00 69.31 95 SER A N 1
ATOM 672 C CA . SER A 1 95 ? -7.839 -1.853 14.117 1.00 69.31 95 SER A CA 1
ATOM 673 C C . SER A 1 95 ? -8.049 -0.561 13.306 1.00 69.31 95 SER A C 1
ATOM 675 O O . SER A 1 95 ? -8.982 0.197 13.566 1.00 69.31 95 SER A O 1
ATOM 677 N N . GLY A 1 96 ? -7.155 -0.280 12.358 1.00 63.09 96 GLY A N 1
ATOM 678 C CA . GLY A 1 96 ? -7.031 0.988 11.649 1.00 63.09 96 GLY A CA 1
ATOM 679 C C . GLY A 1 96 ? -8.007 1.183 10.493 1.00 63.09 96 GLY A C 1
ATOM 680 O O . GLY A 1 96 ? -7.989 2.266 9.933 1.00 63.09 96 GLY A O 1
ATOM 681 N N . ALA A 1 97 ? -8.866 0.210 10.158 1.00 60.00 97 ALA A N 1
ATOM 682 C CA . ALA A 1 97 ? -9.762 0.232 8.983 1.00 60.00 97 ALA A CA 1
ATOM 683 C C . ALA A 1 97 ? -10.826 1.358 9.004 1.00 60.00 97 ALA A C 1
ATOM 685 O O . ALA A 1 97 ? -11.741 1.388 8.190 1.00 60.00 97 ALA A O 1
ATOM 686 N N . LYS A 1 98 ? -10.750 2.253 9.995 1.00 60.78 98 LYS A N 1
ATOM 687 C CA . LYS A 1 98 ? -11.579 3.453 10.179 1.00 60.78 98 LYS A CA 1
ATOM 688 C C . LYS A 1 98 ? -10.763 4.711 10.461 1.00 60.78 98 LYS A C 1
ATOM 690 O O . LYS A 1 98 ? -11.344 5.779 10.629 1.00 60.78 98 LYS A O 1
ATOM 695 N N . ALA A 1 99 ? -9.449 4.582 10.619 1.00 67.44 99 ALA A N 1
ATOM 696 C CA . ALA A 1 99 ? -8.595 5.747 10.599 1.00 67.44 99 ALA A CA 1
ATOM 697 C C . ALA A 1 99 ? -8.660 6.247 9.154 1.00 67.44 99 ALA A C 1
ATOM 699 O O . ALA A 1 99 ? -8.547 5.446 8.236 1.00 67.44 99 ALA A O 1
ATOM 700 N N . GLU A 1 100 ? -8.958 7.521 8.945 1.00 84.81 100 GLU A N 1
ATOM 701 C CA . GLU A 1 100 ? -9.083 8.106 7.609 1.00 84.81 100 GLU A CA 1
ATOM 702 C C . GLU A 1 100 ? -7.700 8.100 6.940 1.00 84.81 100 GLU A C 1
ATOM 704 O O . GLU A 1 100 ? -6.934 9.055 7.067 1.00 84.81 100 GLU A O 1
ATOM 709 N N . TRP A 1 101 ? -7.331 6.971 6.328 1.00 91.00 101 TRP A N 1
ATOM 710 C CA . TRP A 1 101 ? -6.032 6.769 5.702 1.00 91.00 101 TRP A CA 1
ATOM 711 C C . TRP A 1 101 ? -5.977 7.579 4.411 1.00 91.00 101 TRP A C 1
ATOM 713 O O . TRP A 1 101 ? -6.790 7.403 3.508 1.00 91.00 101 TRP A O 1
ATOM 723 N N . VAL A 1 102 ? -4.995 8.470 4.308 1.00 93.25 102 VAL A N 1
ATOM 724 C CA . VAL A 1 102 ? -4.798 9.327 3.138 1.00 93.25 102 VAL A CA 1
ATOM 725 C C . VAL A 1 102 ? -3.555 8.873 2.397 1.00 93.25 102 VAL A C 1
ATOM 727 O O . VAL A 1 102 ? -2.441 8.951 2.925 1.00 93.25 102 VAL A O 1
ATOM 730 N N . PHE A 1 103 ? -3.737 8.420 1.159 1.00 95.38 103 PHE A N 1
ATOM 731 C CA . PHE A 1 103 ? -2.630 8.020 0.301 1.00 95.38 103 PHE A CA 1
ATOM 732 C C . PHE A 1 103 ? -1.704 9.209 0.012 1.00 95.38 103 PHE A C 1
ATOM 734 O O . PHE A 1 103 ? -2.161 10.292 -0.348 1.00 95.38 103 PHE A O 1
ATOM 741 N N . GLN A 1 104 ? -0.400 9.005 0.184 1.00 97.12 104 GLN A N 1
ATOM 742 C CA . GLN A 1 104 ? 0.630 10.032 -0.012 1.00 97.12 104 GLN A CA 1
ATOM 743 C C . GLN A 1 104 ? 1.435 9.841 -1.302 1.00 97.12 104 GLN A C 1
ATOM 745 O O . GLN A 1 104 ? 2.233 10.708 -1.654 1.00 97.12 104 GLN A O 1
ATOM 750 N N . GLY A 1 105 ? 1.248 8.720 -2.000 1.00 95.00 105 GLY A N 1
ATOM 751 C CA . GLY A 1 105 ? 2.021 8.368 -3.187 1.00 95.00 105 GLY A CA 1
ATOM 752 C C . GLY A 1 105 ? 3.020 7.237 -2.957 1.00 95.00 105 GLY A C 1
ATOM 753 O O . GLY A 1 105 ? 3.187 6.721 -1.846 1.00 95.00 105 GLY A O 1
ATOM 754 N N . CYS A 1 106 ? 3.691 6.874 -4.049 1.00 96.44 106 CYS A N 1
ATOM 755 C CA . CYS A 1 106 ? 4.774 5.900 -4.084 1.00 96.44 106 CYS A CA 1
ATOM 756 C C . CYS A 1 106 ? 6.079 6.558 -4.540 1.00 96.44 106 CYS A C 1
ATOM 758 O O . CYS A 1 106 ? 6.082 7.482 -5.354 1.00 96.44 106 CYS A O 1
ATOM 760 N N . VAL A 1 107 ? 7.198 6.069 -4.014 1.00 95.81 107 VAL A N 1
ATOM 761 C CA . VAL A 1 107 ? 8.545 6.471 -4.414 1.00 95.81 107 VAL A CA 1
ATOM 762 C C . VAL A 1 107 ? 9.337 5.253 -4.872 1.00 95.81 107 VAL A C 1
ATOM 764 O O . VAL A 1 107 ? 9.441 4.250 -4.161 1.00 95.81 107 VAL A O 1
ATOM 767 N N . GLY A 1 108 ? 9.920 5.350 -6.065 1.00 94.44 108 GLY A N 1
ATOM 768 C CA . GLY A 1 108 ? 10.797 4.320 -6.605 1.00 94.44 108 GLY A CA 1
ATOM 769 C C . GLY A 1 108 ? 12.103 4.236 -5.825 1.00 94.44 108 GLY A C 1
ATOM 770 O O . GLY A 1 108 ? 12.831 5.221 -5.714 1.00 94.44 108 GLY A O 1
ATOM 771 N N . ILE A 1 109 ? 12.410 3.052 -5.294 1.00 95.31 109 ILE A N 1
ATOM 772 C CA . ILE A 1 109 ? 13.709 2.768 -4.675 1.00 95.31 109 ILE A CA 1
ATOM 773 C C . ILE A 1 109 ? 14.655 2.200 -5.731 1.00 95.31 109 ILE A C 1
ATOM 775 O O . ILE A 1 109 ? 15.789 2.651 -5.849 1.00 95.31 109 ILE A O 1
ATOM 779 N N . ASN A 1 110 ? 14.177 1.229 -6.514 1.00 93.75 110 ASN A N 1
ATOM 780 C CA . ASN A 1 110 ? 14.887 0.616 -7.638 1.00 93.75 110 ASN A CA 1
ATOM 781 C C . ASN A 1 110 ? 13.874 0.165 -8.708 1.00 93.75 110 ASN A C 1
ATOM 783 O O . ASN A 1 110 ? 12.671 0.208 -8.475 1.00 93.75 110 ASN A O 1
ATOM 787 N N . ALA A 1 111 ? 14.353 -0.383 -9.831 1.00 90.31 111 ALA A N 1
ATOM 788 C CA . ALA A 1 111 ? 13.515 -0.854 -10.947 1.00 90.31 111 ALA A CA 1
ATOM 789 C C . ALA A 1 111 ? 12.475 -1.942 -10.600 1.00 90.31 111 ALA A C 1
ATOM 791 O O . ALA A 1 111 ? 11.605 -2.231 -11.413 1.00 90.31 111 ALA A O 1
ATOM 792 N N . SER A 1 112 ? 12.581 -2.576 -9.430 1.00 94.81 112 SER A N 1
ATOM 793 C CA . SER A 1 112 ? 11.643 -3.616 -8.983 1.00 94.81 112 SER A CA 1
ATOM 794 C C . SER A 1 112 ? 11.163 -3.416 -7.551 1.00 94.81 112 SER A C 1
ATOM 796 O O . SER A 1 112 ? 10.715 -4.362 -6.904 1.00 94.81 112 SER A O 1
ATOM 798 N N . THR A 1 113 ? 11.337 -2.212 -7.002 1.00 96.69 113 THR A N 1
ATOM 799 C CA . THR A 1 113 ? 10.970 -1.923 -5.615 1.00 96.69 113 THR A CA 1
ATOM 800 C C . THR A 1 113 ? 10.528 -0.483 -5.468 1.00 96.69 113 THR A C 1
ATOM 802 O O . THR A 1 113 ? 11.306 0.439 -5.721 1.00 96.69 113 THR A O 1
ATOM 805 N N . GLU A 1 114 ? 9.318 -0.303 -4.960 1.00 97.31 114 GLU A N 1
ATOM 806 C CA . GLU A 1 114 ? 8.746 0.997 -4.634 1.00 97.31 114 GLU A CA 1
ATOM 807 C C . GLU A 1 114 ? 8.263 1.013 -3.188 1.00 97.31 114 GLU A C 1
ATOM 809 O O . GLU A 1 114 ? 7.918 -0.023 -2.616 1.00 97.31 114 GLU A O 1
ATOM 814 N N . LYS A 1 115 ? 8.253 2.200 -2.583 1.00 97.44 115 LYS A N 1
ATOM 815 C CA . LYS A 1 115 ? 7.673 2.420 -1.262 1.00 97.44 115 LYS A CA 1
ATOM 816 C C . LYS A 1 115 ? 6.475 3.333 -1.368 1.00 97.44 115 LYS A C 1
ATOM 818 O O . LYS A 1 115 ? 6.616 4.464 -1.816 1.00 97.44 115 LYS A O 1
ATOM 823 N N . CYS A 1 116 ? 5.330 2.856 -0.916 1.00 97.69 116 CYS A N 1
ATOM 824 C CA . CYS A 1 116 ? 4.078 3.592 -0.917 1.00 97.69 116 CYS A CA 1
ATOM 825 C C . CYS A 1 116 ? 3.697 3.965 0.512 1.00 97.69 116 CYS A C 1
ATOM 827 O O . CYS A 1 116 ? 4.004 3.228 1.450 1.00 97.69 116 CYS A O 1
ATOM 829 N N . ALA A 1 117 ? 3.052 5.113 0.694 1.00 96.69 117 ALA A N 1
ATOM 830 C CA . ALA A 1 117 ? 2.733 5.616 2.022 1.00 96.69 117 ALA A CA 1
ATOM 831 C C . ALA A 1 117 ? 1.265 6.020 2.153 1.00 96.69 117 ALA A C 1
ATOM 833 O O . ALA A 1 117 ? 0.684 6.627 1.255 1.00 96.69 117 ALA A O 1
ATOM 834 N N . PHE A 1 118 ? 0.701 5.731 3.321 1.00 95.19 118 PHE A N 1
ATOM 835 C CA . PHE A 1 118 ? -0.541 6.309 3.818 1.00 95.19 118 PHE A CA 1
ATOM 836 C C . PHE A 1 118 ? -0.251 7.064 5.110 1.00 95.19 118 PHE A C 1
ATOM 838 O O . PHE A 1 118 ? 0.541 6.608 5.932 1.00 95.19 118 PHE A O 1
ATOM 845 N N . THR A 1 119 ? -0.906 8.200 5.313 1.00 94.19 119 THR A N 1
ATOM 846 C CA . THR A 1 119 ? -0.944 8.890 6.609 1.00 94.19 119 THR A CA 1
ATOM 847 C C . THR A 1 119 ? -2.306 8.699 7.247 1.00 94.19 119 THR A C 1
ATOM 849 O O . THR A 1 119 ? -3.305 8.520 6.557 1.00 94.19 119 THR A O 1
ATOM 852 N N . TYR A 1 120 ? -2.354 8.719 8.571 1.00 91.19 120 TYR A N 1
ATOM 853 C CA . TYR A 1 120 ? -3.595 8.648 9.328 1.00 91.19 120 TYR A CA 1
ATOM 854 C C . TYR A 1 120 ? -3.433 9.357 10.673 1.00 91.19 120 TYR A C 1
ATOM 856 O O . TYR A 1 120 ? -2.325 9.693 11.094 1.00 91.19 120 TYR A O 1
ATOM 864 N N . GLY A 1 121 ? -4.542 9.595 11.375 1.00 88.38 121 GLY A N 1
ATOM 865 C CA . GLY A 1 121 ? -4.497 10.189 12.711 1.00 88.38 121 GLY A CA 1
ATOM 866 C C . GLY A 1 121 ? -3.629 9.359 13.664 1.00 88.38 121 GLY A C 1
ATOM 867 O O . GLY A 1 121 ? -4.026 8.264 14.056 1.00 88.38 121 GLY A O 1
ATOM 868 N N . GLY A 1 122 ? -2.456 9.883 14.033 1.00 87.31 122 GLY A N 1
ATOM 869 C CA . GLY A 1 122 ? -1.500 9.227 14.932 1.00 87.31 122 GLY A CA 1
ATOM 870 C C . GLY A 1 122 ? -0.335 8.495 14.254 1.00 87.31 122 GLY A C 1
ATOM 871 O O . GLY A 1 122 ? 0.413 7.817 14.957 1.00 87.31 122 GLY A O 1
ATOM 872 N N . GLY A 1 123 ? -0.159 8.600 12.931 1.00 91.25 123 GLY A N 1
ATOM 873 C CA . GLY A 1 123 ? 1.023 8.036 12.278 1.00 91.25 123 GLY A CA 1
ATOM 874 C C . GLY A 1 123 ? 0.940 7.883 10.760 1.00 91.25 123 GLY A C 1
ATOM 875 O O . GLY A 1 123 ? 0.162 8.540 10.068 1.00 91.25 123 GLY A O 1
ATOM 876 N N . ALA A 1 124 ? 1.770 6.983 10.241 1.00 93.00 124 ALA A N 1
ATOM 877 C CA . ALA A 1 124 ? 1.816 6.598 8.840 1.00 93.00 124 ALA A CA 1
ATOM 878 C C . ALA A 1 124 ? 2.015 5.087 8.683 1.00 93.00 124 ALA A C 1
ATOM 880 O O . ALA A 1 124 ? 2.667 4.437 9.4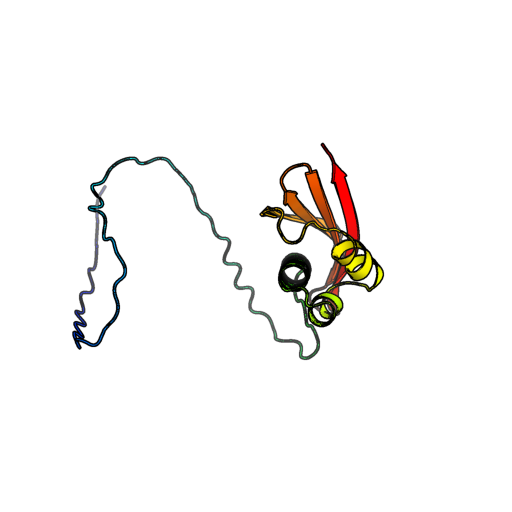99 1.00 93.00 124 ALA A O 1
ATOM 881 N N . ALA A 1 125 ? 1.490 4.536 7.595 1.00 94.69 125 ALA A N 1
ATOM 882 C CA . ALA A 1 125 ? 1.777 3.185 7.141 1.00 94.69 125 ALA A CA 1
ATOM 883 C C . ALA A 1 125 ? 2.638 3.256 5.883 1.00 94.69 125 ALA A C 1
ATOM 885 O O . ALA A 1 125 ? 2.302 3.941 4.916 1.00 94.69 125 ALA A O 1
ATOM 886 N N . LEU A 1 126 ? 3.752 2.538 5.906 1.00 96.69 126 LEU A N 1
ATOM 887 C CA . LEU A 1 126 ? 4.693 2.417 4.807 1.00 96.69 126 LEU A CA 1
ATOM 888 C C . LEU A 1 126 ? 4.608 1.001 4.255 1.00 96.69 126 LEU A C 1
ATOM 890 O O . LEU A 1 126 ? 4.796 0.033 4.989 1.00 96.69 126 LEU A O 1
ATOM 894 N N . PHE A 1 127 ? 4.368 0.894 2.958 1.00 97.69 127 PHE A N 1
ATOM 895 C CA . PHE A 1 127 ? 4.317 -0.361 2.230 1.00 97.69 127 PHE A CA 1
ATOM 896 C C . PHE A 1 127 ? 5.518 -0.464 1.304 1.00 97.69 127 PHE A C 1
ATOM 898 O O . PHE A 1 127 ? 5.823 0.485 0.584 1.00 97.69 127 PHE A O 1
ATOM 905 N N . THR A 1 128 ? 6.174 -1.620 1.285 1.00 98.06 128 THR A N 1
ATOM 906 C CA . THR A 1 128 ? 7.146 -1.954 0.240 1.00 98.06 128 THR A CA 1
ATOM 907 C C . THR A 1 128 ? 6.440 -2.815 -0.798 1.00 98.06 128 THR A C 1
ATOM 909 O O . THR A 1 128 ? 5.957 -3.903 -0.480 1.00 98.06 128 THR A O 1
ATOM 912 N N . ALA A 1 129 ? 6.391 -2.331 -2.034 1.00 97.38 129 ALA A N 1
ATOM 913 C CA . ALA A 1 129 ? 5.923 -3.075 -3.189 1.00 97.38 129 ALA A CA 1
ATOM 914 C C . ALA A 1 129 ? 7.125 -3.598 -3.977 1.00 97.38 129 ALA A C 1
ATOM 916 O O . ALA A 1 129 ? 8.065 -2.855 -4.267 1.00 97.38 129 ALA A O 1
ATOM 917 N N . ILE A 1 130 ? 7.081 -4.873 -4.343 1.00 96.50 130 ILE A N 1
ATOM 918 C CA . ILE A 1 130 ? 8.048 -5.508 -5.235 1.00 96.50 130 ILE A CA 1
ATOM 919 C C . ILE A 1 130 ? 7.332 -5.967 -6.496 1.00 96.50 130 ILE A C 1
ATOM 921 O O . ILE A 1 130 ? 6.194 -6.440 -6.440 1.00 96.50 130 ILE A O 1
ATOM 925 N N . GLY A 1 131 ? 7.981 -5.821 -7.643 1.00 93.56 131 GLY A N 1
ATOM 926 C CA . GLY A 1 131 ? 7.342 -6.194 -8.893 1.00 93.56 131 GLY A CA 1
ATOM 927 C C . GLY A 1 131 ? 7.969 -5.590 -10.129 1.00 93.56 131 GLY A C 1
ATOM 928 O O . GLY A 1 131 ? 9.096 -5.103 -10.119 1.00 93.56 131 GLY A O 1
ATOM 929 N N . SER A 1 132 ? 7.220 -5.700 -11.215 1.00 89.44 132 SER A N 1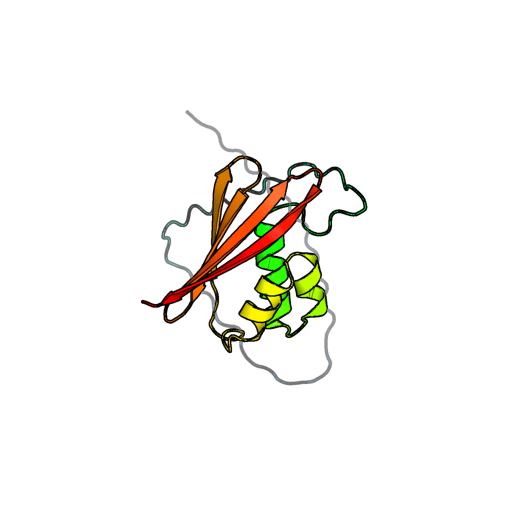
ATOM 930 C CA . SER A 1 132 ? 7.471 -5.036 -12.490 1.00 89.44 132 SER A CA 1
ATOM 931 C C . SER A 1 132 ? 6.192 -5.083 -13.317 1.00 89.44 132 SER A C 1
ATOM 933 O O . SER A 1 132 ? 5.357 -5.961 -13.098 1.00 89.44 132 SER A O 1
ATOM 935 N N . ASP A 1 133 ? 6.076 -4.237 -14.333 1.00 83.25 133 ASP A N 1
ATOM 936 C CA . ASP A 1 133 ? 4.892 -4.209 -15.205 1.00 83.25 133 ASP A CA 1
ATOM 937 C C . ASP A 1 133 ? 4.648 -5.551 -15.919 1.00 83.25 133 ASP A C 1
ATOM 939 O O . ASP A 1 133 ? 3.513 -5.922 -16.209 1.00 83.25 133 ASP A O 1
ATOM 943 N N . ALA A 1 134 ? 5.712 -6.327 -16.157 1.00 84.12 134 ALA A N 1
ATOM 944 C CA . ALA A 1 134 ? 5.629 -7.635 -16.804 1.00 84.12 134 ALA A CA 1
ATOM 945 C C . ALA A 1 134 ? 5.186 -8.771 -15.863 1.00 84.12 134 ALA A C 1
ATOM 947 O O . ALA A 1 134 ? 4.641 -9.770 -16.328 1.00 84.12 134 ALA A O 1
ATOM 948 N N . MET A 1 135 ? 5.461 -8.660 -14.560 1.00 84.44 135 MET A N 1
ATOM 949 C CA . MET A 1 135 ? 5.178 -9.717 -13.573 1.00 84.44 135 MET A CA 1
ATOM 950 C C . MET A 1 135 ? 4.045 -9.362 -12.609 1.00 84.44 135 MET A C 1
ATOM 952 O O . MET A 1 135 ? 3.577 -10.225 -11.867 1.00 84.44 135 MET A O 1
ATOM 956 N N . GLY A 1 136 ? 3.597 -8.111 -12.634 1.00 91.56 136 GLY A N 1
ATOM 957 C CA . GLY A 1 136 ? 2.739 -7.542 -11.616 1.00 91.56 136 GLY A CA 1
ATOM 958 C C . GLY A 1 136 ? 3.504 -7.090 -10.382 1.00 91.56 136 GLY A C 1
ATOM 959 O O . GLY A 1 136 ? 4.691 -7.375 -10.191 1.00 91.56 136 GLY A O 1
ATOM 960 N N . TRP A 1 137 ? 2.777 -6.371 -9.541 1.00 94.88 137 TRP A N 1
ATOM 961 C CA . TRP A 1 137 ? 3.255 -5.800 -8.296 1.00 94.88 137 TRP A CA 1
ATOM 962 C C . TRP A 1 137 ? 2.561 -6.441 -7.106 1.00 94.88 137 TRP A C 1
ATOM 964 O O . TRP A 1 137 ? 1.362 -6.732 -7.139 1.00 94.88 137 TRP A O 1
ATOM 974 N N . LYS A 1 138 ? 3.332 -6.657 -6.040 1.00 95.75 138 LYS A N 1
ATOM 975 C CA . LYS A 1 138 ? 2.845 -7.230 -4.791 1.00 95.75 138 LYS A CA 1
ATOM 976 C C . LYS A 1 138 ? 3.480 -6.532 -3.595 1.00 95.75 138 LYS A C 1
ATOM 978 O O . LYS A 1 138 ? 4.668 -6.219 -3.616 1.00 95.75 138 LYS A O 1
ATOM 983 N N . LEU A 1 139 ? 2.705 -6.310 -2.539 1.00 97.25 139 LEU A N 1
ATOM 984 C CA . LEU A 1 139 ? 3.222 -5.770 -1.283 1.00 97.25 139 LEU A CA 1
ATOM 985 C C . LEU A 1 139 ? 3.949 -6.865 -0.507 1.00 97.25 139 LEU A C 1
ATOM 987 O O . LEU A 1 139 ? 3.339 -7.876 -0.162 1.00 97.25 139 LEU A O 1
ATOM 991 N N . SER A 1 140 ? 5.229 -6.654 -0.220 1.00 97.44 140 SER A N 1
ATOM 992 C CA . SER A 1 140 ? 6.072 -7.591 0.530 1.00 97.44 140 SER A CA 1
ATOM 993 C C . SER A 1 140 ? 6.288 -7.173 1.981 1.00 97.44 140 SER A C 1
ATOM 995 O O . SER A 1 140 ? 6.611 -7.999 2.826 1.00 97.44 140 SER A O 1
ATOM 997 N N . GLU A 1 141 ? 6.139 -5.885 2.290 1.00 97.06 141 GLU A N 1
ATOM 998 C CA . GLU A 1 141 ? 6.394 -5.365 3.632 1.00 97.06 141 GLU A CA 1
ATOM 999 C C . GLU A 1 141 ? 5.389 -4.281 4.009 1.00 97.06 141 GLU A C 1
ATOM 1001 O O . GLU A 1 141 ? 4.949 -3.503 3.160 1.00 97.06 141 GLU A O 1
ATOM 1006 N N . LEU A 1 142 ? 5.072 -4.224 5.301 1.00 96.06 142 LEU A N 1
ATOM 1007 C CA . LEU A 1 142 ? 4.281 -3.180 5.935 1.00 96.06 142 LEU A CA 1
ATOM 1008 C C . LEU A 1 142 ? 4.974 -2.753 7.228 1.00 96.06 142 LEU A C 1
ATOM 1010 O O . LEU A 1 142 ? 5.326 -3.585 8.062 1.00 96.06 142 LEU A O 1
ATOM 1014 N N . SER A 1 143 ? 5.140 -1.448 7.398 1.00 94.38 143 SER A N 1
ATOM 1015 C CA . SER A 1 143 ? 5.692 -0.825 8.594 1.00 94.38 143 SER A CA 1
ATOM 1016 C C . SER A 1 143 ? 4.782 0.311 9.051 1.00 94.38 143 SER A C 1
ATOM 1018 O O . SER A 1 143 ? 4.410 1.172 8.256 1.00 94.38 143 SER A O 1
ATOM 1020 N N . PHE A 1 144 ? 4.428 0.319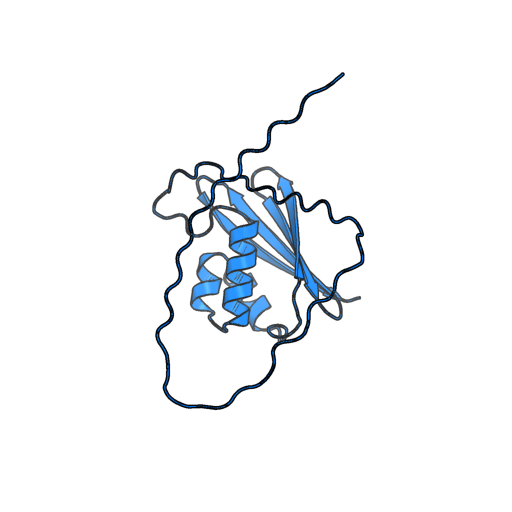 10.333 1.00 92.31 144 PHE A N 1
ATOM 1021 C CA . PHE A 1 144 ? 3.676 1.403 10.958 1.00 92.31 144 PHE A CA 1
ATOM 1022 C C . PHE A 1 144 ? 4.638 2.333 11.693 1.00 92.31 144 PHE A C 1
ATOM 1024 O O . PHE A 1 144 ? 5.439 1.876 12.508 1.00 92.31 144 PHE A O 1
ATOM 1031 N N . GLN A 1 145 ? 4.539 3.628 11.419 1.00 89.69 145 GLN A N 1
ATOM 1032 C CA . GLN A 1 145 ? 5.302 4.683 12.076 1.00 89.69 145 GLN A CA 1
ATOM 1033 C C . GLN A 1 145 ? 4.342 5.525 12.909 1.00 89.69 145 GLN A C 1
ATOM 1035 O O . GLN A 1 145 ? 3.436 6.142 12.354 1.00 89.69 145 GLN A O 1
ATOM 1040 N N . ALA A 1 146 ? 4.516 5.524 14.227 1.00 83.94 146 ALA A N 1
ATOM 1041 C CA . ALA A 1 146 ? 3.770 6.400 15.128 1.00 83.94 146 ALA A CA 1
ATOM 1042 C C . ALA A 1 146 ? 4.493 7.748 15.281 1.00 83.94 146 ALA A C 1
ATOM 1044 O O . ALA A 1 146 ? 5.724 7.785 15.203 1.00 83.94 146 ALA A O 1
ATOM 1045 N N . ASP A 1 147 ? 3.718 8.816 15.483 1.00 62.09 147 ASP A N 1
ATOM 1046 C CA . ASP A 1 147 ? 4.221 10.145 15.878 1.00 62.09 147 ASP A CA 1
ATOM 1047 C C . ASP A 1 147 ? 4.649 10.182 17.358 1.00 62.09 147 ASP A C 1
ATOM 1049 O O . ASP A 1 147 ? 4.010 9.477 18.182 1.00 62.09 147 ASP A O 1
#

pLDDT: mean 73.16, std 24.77, range [30.56, 98.06]